Protein AF-A0A4T0VEN3-F1 (afdb_monomer_lite)

Secondary structure (DSSP, 8-state):
---------------------EEEEEEEEEEEEE-TTS-THHHHHHHHHHHHTTSPEEEEEEEE-SS--B-GGGPEEEEEEEEEEEEEGGG---EEEEEEE--TT-TT-EEEEEEEEEEEEEESS---EEETTTTEEEEPP-

Organism: NCBI:txid80884

Sequence (142 aa):
MRYSATAFLTALFVATPTLATSCVRVQCELEFCFNDHVDPWVLVDRALNKHYGVDCGQWDNWQRYEPAEYCNDGLRKGYGTFHINRMPESFRQYFKVSFENGDENDPSRGSVSGYCRPVQKVKCVCHSKYNPEKKDCSAACD

Foldseek 3Di:
DDDDDDDDDDDPPPPDPPPQQKWFKKKKKKKKFAAPVDDLVVLVCVQCCVQQPFAAKDWDDKDFDPPWDHDPPGTTIIITMMISGTDGCVVQDWDWGWDADCPPPDNGGIIMITIMHGDGIDRNPDFATQDPVVRGRPHGDD

Radius of gyration: 23.62 Å; chains: 1; bounding box: 43×33×94 Å

pLDDT: mean 78.99, std 17.14, range [36.12, 97.44]

Structure (mmCIF, N/CA/C/O backbone):
data_AF-A0A4T0VEN3-F1
#
_entry.id   AF-A0A4T0VEN3-F1
#
loop_
_atom_site.group_PDB
_atom_site.id
_atom_site.type_symbol
_atom_site.label_atom_id
_atom_site.label_alt_id
_atom_site.label_comp_id
_atom_site.label_asym_id
_atom_site.label_entity_id
_atom_site.label_seq_id
_atom_site.pdbx_PDB_ins_code
_atom_site.Cartn_x
_atom_site.Cartn_y
_atom_site.Cartn_z
_atom_site.occupancy
_atom_site.B_iso_or_equiv
_atom_site.auth_seq_id
_atom_site.auth_comp_id
_atom_site.auth_asym_id
_atom_site.auth_atom_id
_atom_site.pdbx_PDB_model_num
ATOM 1 N N . MET A 1 1 ? -26.034 20.297 76.067 1.00 41.56 1 MET A N 1
ATOM 2 C CA . MET A 1 1 ? -25.964 19.176 75.104 1.00 41.56 1 MET A CA 1
ATOM 3 C C . MET A 1 1 ? -25.883 19.786 73.712 1.00 41.56 1 MET A C 1
ATOM 5 O O . MET A 1 1 ? -26.806 20.489 73.330 1.00 41.56 1 MET A O 1
ATOM 9 N N . ARG A 1 2 ? -24.736 19.670 73.030 1.00 37.47 2 ARG A N 1
ATOM 10 C CA . ARG A 1 2 ? -24.502 20.249 71.695 1.00 37.47 2 ARG A CA 1
ATOM 11 C C . ARG A 1 2 ? -24.546 19.112 70.675 1.00 37.47 2 ARG A C 1
ATOM 13 O O . ARG A 1 2 ? -23.725 18.208 70.768 1.00 37.47 2 ARG A O 1
ATOM 20 N N . TYR A 1 3 ? -25.494 19.154 69.744 1.00 36.12 3 TYR A N 1
ATOM 21 C CA . TYR A 1 3 ? -25.529 18.247 68.598 1.00 36.12 3 TYR A CA 1
ATOM 22 C C . TYR A 1 3 ? -24.727 18.880 67.459 1.00 36.12 3 TYR A C 1
ATOM 24 O O . TYR A 1 3 ? -25.059 19.967 66.996 1.00 36.12 3 TYR A O 1
ATOM 32 N N . SER A 1 4 ? -23.642 18.218 67.058 1.00 41.00 4 SER A N 1
ATOM 33 C CA . SER A 1 4 ? -22.846 18.577 65.885 1.00 41.00 4 SER A CA 1
ATOM 34 C C . SER A 1 4 ? -23.340 17.726 64.718 1.00 41.00 4 SER A C 1
ATOM 36 O O . SER A 1 4 ? -23.214 16.504 64.754 1.00 41.00 4 SER A O 1
ATOM 38 N N . ALA A 1 5 ? -23.965 18.355 63.724 1.00 47.16 5 ALA A N 1
ATOM 39 C CA . ALA A 1 5 ? -24.398 17.697 62.498 1.00 47.16 5 ALA A CA 1
ATOM 40 C C . ALA A 1 5 ? -23.257 17.763 61.476 1.00 47.16 5 ALA A C 1
ATOM 42 O O . ALA A 1 5 ? -22.978 18.814 60.902 1.00 47.16 5 ALA A O 1
ATOM 43 N N . THR A 1 6 ? -22.566 16.643 61.274 1.00 50.81 6 THR A N 1
ATOM 44 C CA . THR A 1 6 ? -21.537 16.505 60.242 1.00 50.81 6 THR A CA 1
ATOM 45 C C . THR A 1 6 ? -22.218 16.159 58.919 1.00 50.81 6 THR A C 1
ATOM 47 O O . THR A 1 6 ? -22.677 15.037 58.720 1.00 50.81 6 THR A O 1
ATOM 50 N N . ALA A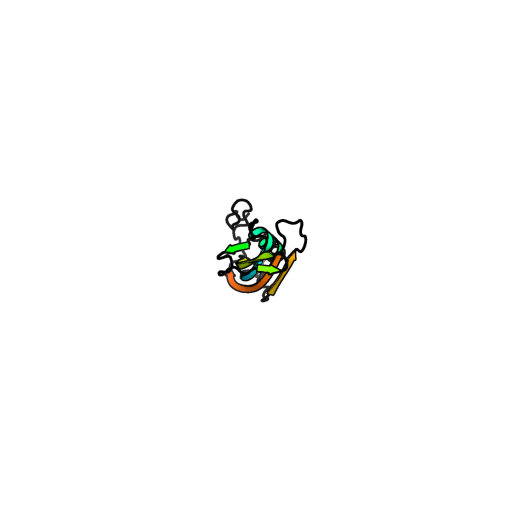 1 7 ? -22.322 17.139 58.023 1.00 48.53 7 ALA A N 1
ATOM 51 C CA . ALA A 1 7 ? -22.790 16.932 56.659 1.00 48.53 7 ALA A CA 1
ATOM 52 C C . ALA A 1 7 ? -21.684 16.256 55.832 1.00 48.53 7 ALA A C 1
ATOM 54 O O . ALA A 1 7 ? -20.648 16.860 55.558 1.00 48.53 7 ALA A O 1
ATOM 55 N N . PHE A 1 8 ? -21.896 15.002 55.434 1.00 45.88 8 PHE A N 1
ATOM 56 C CA . PHE A 1 8 ? -21.069 14.335 54.431 1.00 45.88 8 PHE A CA 1
ATOM 57 C C . PHE A 1 8 ? -21.549 14.756 53.036 1.00 45.88 8 PHE A C 1
ATOM 59 O O . PHE A 1 8 ? -22.588 14.295 52.568 1.00 45.88 8 PHE A O 1
ATOM 66 N N . LEU A 1 9 ? -20.792 15.631 52.365 1.00 45.31 9 LEU A N 1
ATOM 67 C CA . LEU A 1 9 ? -20.925 15.836 50.923 1.00 45.31 9 LEU A CA 1
ATOM 68 C C . LEU A 1 9 ? -20.448 14.566 50.208 1.00 45.31 9 LEU A C 1
ATOM 70 O O . LEU A 1 9 ? -19.251 14.299 50.121 1.00 45.31 9 LEU A O 1
ATOM 74 N N . THR A 1 10 ? -21.382 13.780 49.684 1.00 54.97 10 THR A N 1
ATOM 75 C CA . THR A 1 10 ? -21.071 12.718 48.726 1.00 54.97 10 THR A CA 1
ATOM 76 C C . THR A 1 10 ? -20.897 13.371 47.356 1.00 54.97 10 THR A C 1
ATOM 78 O O . THR A 1 10 ? -21.867 13.789 46.727 1.00 54.97 10 THR A O 1
ATOM 81 N N . ALA A 1 11 ? -19.651 13.516 46.908 1.00 52.34 11 ALA A N 1
ATOM 82 C CA . ALA A 1 11 ? -19.353 13.949 45.550 1.00 52.34 11 ALA A CA 1
ATOM 83 C C . ALA A 1 11 ? -19.814 12.860 44.567 1.00 52.34 11 ALA A C 1
ATOM 85 O O . ALA A 1 11 ? -19.189 11.805 44.457 1.00 52.34 11 ALA A O 1
ATOM 86 N N . LEU A 1 12 ? -20.918 13.105 43.857 1.00 47.34 12 LEU A N 1
ATOM 87 C CA . LEU A 1 12 ? -21.269 12.342 42.664 1.00 47.34 12 LEU A CA 1
ATOM 88 C C . LEU A 1 12 ? -20.260 12.693 41.565 1.00 47.34 12 LEU A C 1
ATOM 90 O O . LEU A 1 12 ? -20.392 13.706 40.881 1.00 47.34 12 LEU A O 1
ATOM 94 N N . PHE A 1 13 ? -19.251 11.842 41.390 1.00 48.31 13 PHE A N 1
ATOM 95 C CA . PHE A 1 13 ? -18.497 11.795 40.145 1.00 48.31 13 PHE A CA 1
ATOM 96 C C . PHE A 1 13 ? -19.446 11.314 39.046 1.00 48.31 13 PHE A C 1
ATOM 98 O O . PHE A 1 13 ? -19.705 10.121 38.896 1.00 48.31 13 PHE A O 1
ATOM 105 N N . VAL A 1 14 ? -19.993 12.259 38.285 1.00 46.22 14 VAL A N 1
ATOM 106 C CA . VAL A 1 14 ? -20.587 11.967 36.983 1.00 46.22 14 VAL A CA 1
ATOM 107 C C . VAL A 1 14 ? -19.431 11.530 36.094 1.00 46.22 14 VAL A C 1
ATOM 109 O O . VAL A 1 14 ? -18.647 12.357 35.633 1.00 46.22 14 VAL A O 1
ATOM 112 N N . ALA A 1 15 ? -19.285 10.219 35.904 1.00 44.41 15 ALA A N 1
ATOM 113 C CA . ALA A 1 15 ? -18.458 9.681 34.841 1.00 44.41 15 ALA A CA 1
ATOM 114 C C . ALA A 1 15 ? -19.042 10.206 33.526 1.00 44.41 15 ALA A C 1
ATOM 116 O O . ALA A 1 15 ? -20.073 9.728 33.052 1.00 44.41 15 ALA A O 1
ATOM 117 N N . THR A 1 16 ? -18.428 11.247 32.969 1.00 46.09 16 THR A N 1
ATOM 118 C CA . THR A 1 16 ? -18.660 11.616 31.580 1.00 46.09 16 THR A CA 1
ATOM 119 C C . THR A 1 16 ? -18.384 10.365 30.751 1.00 46.09 16 THR A C 1
ATOM 121 O O . THR A 1 16 ? -17.320 9.763 30.919 1.00 46.09 16 THR A O 1
ATOM 124 N N . PRO A 1 17 ? -19.314 9.916 29.890 1.00 41.53 17 PRO A N 1
ATOM 125 C CA . PRO A 1 17 ? -18.978 8.883 28.934 1.00 41.53 17 PRO A CA 1
ATOM 126 C C . PRO A 1 17 ? -17.864 9.473 28.075 1.00 41.53 17 PRO A C 1
ATOM 128 O O . PRO A 1 17 ? -18.096 10.381 27.275 1.00 41.53 17 PRO A O 1
ATOM 131 N N . THR A 1 18 ? -16.631 9.010 28.289 1.00 47.66 18 THR A N 1
ATOM 132 C CA . THR A 1 18 ? -15.575 9.151 27.299 1.00 47.66 18 THR A CA 1
ATOM 133 C C . THR A 1 18 ? -16.193 8.635 26.018 1.00 47.66 18 THR A C 1
ATOM 135 O O . THR A 1 18 ? -16.647 7.492 25.968 1.00 47.66 18 THR A O 1
ATOM 138 N N . LEU A 1 19 ? -16.341 9.525 25.035 1.00 46.72 19 LEU A N 1
ATOM 139 C CA . LEU A 1 19 ? -16.830 9.183 23.713 1.00 46.72 19 LEU A CA 1
ATOM 140 C C . LEU A 1 19 ? -16.002 7.970 23.292 1.00 46.72 19 LEU A C 1
ATOM 142 O O . LEU A 1 19 ? -14.799 8.104 23.077 1.00 46.72 19 LEU A O 1
ATOM 146 N N . ALA A 1 20 ? -16.589 6.774 23.336 1.00 49.81 20 ALA A N 1
ATOM 147 C CA . ALA A 1 20 ? -15.860 5.565 23.024 1.00 49.81 20 ALA A CA 1
ATOM 148 C C . ALA A 1 20 ? -15.540 5.688 21.542 1.00 49.81 20 ALA A C 1
ATOM 150 O O . ALA A 1 20 ? -16.415 5.475 20.704 1.00 49.81 20 ALA A O 1
ATOM 151 N N . THR A 1 21 ? -14.326 6.138 21.225 1.00 63.12 21 THR A N 1
ATOM 152 C CA . THR A 1 21 ? -13.869 6.227 19.851 1.00 63.12 21 THR A CA 1
ATOM 153 C C . THR A 1 21 ? -14.015 4.814 19.314 1.00 63.12 21 THR A C 1
ATOM 155 O O . THR A 1 21 ? -13.431 3.870 19.852 1.00 63.12 21 THR A O 1
ATOM 158 N N . SER A 1 22 ? -14.897 4.628 18.342 1.00 77.38 22 SER A N 1
ATOM 159 C CA . SER A 1 22 ? -14.965 3.387 17.597 1.00 77.38 22 SER A CA 1
ATOM 160 C C . SER A 1 22 ? -13.926 3.462 16.489 1.00 77.38 22 SER A C 1
ATOM 162 O O . SER A 1 22 ? -13.675 4.524 15.913 1.00 77.38 22 SER A O 1
ATOM 164 N N . CYS A 1 23 ? -13.264 2.341 16.232 1.00 83.25 23 CYS A N 1
ATOM 165 C CA . CYS A 1 23 ? -12.264 2.232 15.185 1.00 83.25 23 CYS A CA 1
ATOM 166 C C . CYS A 1 23 ? -12.750 1.229 14.156 1.00 83.25 23 CYS A C 1
ATOM 168 O O . CYS A 1 23 ? -13.582 0.357 14.430 1.00 83.25 23 CYS A O 1
ATOM 170 N N . VAL A 1 24 ? -12.207 1.346 12.957 1.00 87.06 24 VAL A N 1
ATOM 171 C CA . VAL A 1 24 ? -12.444 0.395 11.883 1.00 87.06 24 VAL A CA 1
ATOM 172 C C . VAL A 1 24 ? -11.119 -0.090 11.319 1.00 87.06 24 VAL A C 1
ATOM 174 O O . VAL A 1 24 ? -10.148 0.663 11.259 1.00 87.06 24 VAL A O 1
ATOM 177 N N . ARG A 1 25 ? -11.102 -1.350 10.887 1.00 88.62 25 ARG A N 1
ATOM 178 C CA . ARG A 1 25 ? -10.116 -1.841 9.931 1.00 88.62 25 ARG A CA 1
ATOM 179 C C . ARG A 1 25 ? -10.553 -1.381 8.549 1.00 88.62 25 ARG A C 1
ATOM 181 O O . ARG A 1 25 ? -11.710 -1.582 8.164 1.00 88.62 25 ARG A O 1
ATOM 188 N N . VAL A 1 26 ? -9.635 -0.771 7.817 1.00 91.31 26 VAL A N 1
ATOM 189 C CA . VAL A 1 26 ? -9.821 -0.347 6.429 1.00 91.31 26 VAL A CA 1
ATOM 190 C C . VAL A 1 26 ? -9.028 -1.286 5.536 1.00 91.31 26 VAL A C 1
ATOM 192 O O . VAL A 1 26 ? -7.896 -1.635 5.850 1.00 91.31 26 VAL A O 1
ATOM 195 N N . GLN A 1 27 ? -9.635 -1.708 4.436 1.00 94.00 27 GLN A N 1
ATOM 196 C CA . GLN A 1 27 ? -8.993 -2.468 3.375 1.00 94.00 27 GLN A CA 1
ATOM 197 C C . GLN A 1 27 ? -8.857 -1.580 2.146 1.00 94.00 27 GLN A C 1
ATOM 199 O O . GLN A 1 27 ? -9.839 -0.975 1.718 1.00 94.00 27 GLN A O 1
ATOM 204 N N . CYS A 1 28 ? -7.662 -1.547 1.581 1.00 94.56 28 CYS A N 1
ATOM 205 C CA . CYS A 1 28 ? -7.315 -0.871 0.351 1.00 94.56 28 CYS A CA 1
ATOM 206 C C . CYS A 1 28 ? -6.993 -1.908 -0.718 1.00 94.56 28 CYS A C 1
ATOM 208 O O . CYS A 1 28 ? -6.098 -2.729 -0.538 1.00 94.56 28 CYS A O 1
ATOM 210 N N . GLU A 1 29 ? -7.721 -1.862 -1.823 1.00 96.88 29 GLU A N 1
ATOM 211 C CA . GLU A 1 29 ? -7.416 -2.629 -3.027 1.00 96.88 29 GLU A CA 1
ATOM 212 C C . GLU A 1 29 ? -6.576 -1.719 -3.924 1.00 96.88 29 GLU A C 1
ATOM 214 O O . GLU A 1 29 ? -7.026 -0.631 -4.303 1.00 96.88 29 GLU A O 1
ATOM 219 N N . LEU A 1 30 ? -5.327 -2.120 -4.163 1.00 97.44 30 LEU A N 1
ATOM 220 C CA . LEU A 1 30 ? -4.315 -1.292 -4.806 1.00 97.44 30 LEU A CA 1
ATOM 221 C C . LEU A 1 30 ? -3.850 -1.911 -6.117 1.00 97.44 30 LEU A C 1
ATOM 223 O O . LEU A 1 30 ? -3.609 -3.114 -6.202 1.00 97.44 30 LEU A O 1
ATOM 227 N N . GLU A 1 31 ? -3.626 -1.043 -7.089 1.00 96.94 31 GLU A N 1
ATOM 228 C CA . GLU A 1 31 ? -2.873 -1.295 -8.305 1.00 96.94 31 GLU A CA 1
ATOM 229 C C . GLU A 1 31 ? -1.647 -0.383 -8.305 1.00 96.94 31 GLU A C 1
ATOM 231 O O . GLU A 1 31 ? -1.731 0.795 -7.944 1.00 96.94 31 GLU A O 1
ATOM 236 N N . PHE A 1 32 ? -0.497 -0.919 -8.691 1.00 96.00 32 PHE A N 1
ATOM 237 C CA . PHE A 1 32 ? 0.753 -0.177 -8.631 1.00 96.00 32 PHE A CA 1
ATOM 238 C C . PHE A 1 32 ? 1.691 -0.517 -9.785 1.00 96.00 32 PHE A C 1
ATOM 240 O O . PHE A 1 32 ? 1.755 -1.650 -10.267 1.00 96.00 32 PHE A O 1
ATOM 247 N N . CYS A 1 33 ? 2.439 0.500 -10.197 1.00 95.81 33 CYS A N 1
ATOM 248 C CA . CYS A 1 33 ? 3.571 0.409 -11.105 1.00 95.81 33 CYS A CA 1
ATOM 249 C C . CYS A 1 33 ? 4.838 0.518 -10.266 1.00 95.81 33 CYS A C 1
ATOM 251 O O . CYS A 1 33 ? 4.994 1.499 -9.545 1.00 95.81 33 CYS A O 1
ATOM 253 N N . PHE A 1 34 ? 5.733 -0.461 -10.334 1.00 94.81 34 PHE A N 1
ATOM 254 C CA . PHE A 1 34 ? 6.903 -0.523 -9.461 1.00 94.81 34 PHE A CA 1
ATOM 255 C C . PHE A 1 34 ? 8.149 -1.004 -10.204 1.00 94.81 34 PHE A C 1
ATOM 257 O O . PHE A 1 34 ? 8.067 -1.659 -11.244 1.00 94.81 34 PHE A O 1
ATOM 264 N N . ASN A 1 35 ? 9.317 -0.674 -9.660 1.00 92.62 35 ASN A N 1
ATOM 265 C CA . ASN A 1 35 ? 10.582 -1.225 -10.126 1.00 92.62 35 ASN A CA 1
ATOM 266 C C . ASN A 1 35 ? 10.690 -2.693 -9.680 1.00 92.62 35 ASN A C 1
ATOM 268 O O . ASN A 1 35 ? 10.687 -2.973 -8.483 1.00 92.62 35 ASN A O 1
ATOM 272 N N . ASP A 1 36 ? 10.776 -3.636 -10.620 1.00 89.31 36 ASP A N 1
ATOM 273 C CA . ASP A 1 36 ? 10.680 -5.071 -10.317 1.00 89.31 36 ASP A CA 1
ATOM 274 C C . ASP A 1 36 ? 11.900 -5.648 -9.577 1.00 89.31 36 ASP A C 1
ATOM 276 O O . ASP A 1 36 ? 11.841 -6.780 -9.081 1.00 89.31 36 ASP A O 1
ATOM 280 N N . HIS A 1 37 ? 12.966 -4.851 -9.471 1.00 87.62 37 HIS A N 1
ATOM 281 C CA . HIS A 1 37 ? 14.179 -5.127 -8.707 1.00 87.62 37 HIS A CA 1
ATOM 282 C C . HIS A 1 37 ? 14.058 -4.769 -7.217 1.00 87.62 37 HIS A C 1
ATOM 284 O O . HIS A 1 37 ? 14.976 -5.057 -6.447 1.00 87.62 37 HIS A O 1
ATOM 290 N N . VAL A 1 38 ? 12.956 -4.136 -6.798 1.00 87.69 38 VAL A N 1
ATOM 291 C CA . VAL A 1 38 ? 12.753 -3.624 -5.435 1.00 87.69 38 VAL A CA 1
ATOM 292 C C . VAL A 1 38 ? 11.440 -4.152 -4.862 1.00 87.69 38 VAL A C 1
ATOM 294 O O . VAL A 1 38 ? 10.471 -4.384 -5.582 1.00 87.69 38 VAL A O 1
ATOM 297 N N . ASP A 1 39 ? 11.409 -4.359 -3.545 1.00 89.19 39 ASP A N 1
ATOM 298 C CA . ASP A 1 39 ? 10.199 -4.750 -2.819 1.00 89.19 39 ASP A CA 1
ATOM 299 C C . ASP A 1 39 ? 9.126 -3.642 -2.948 1.00 89.19 39 ASP A C 1
ATOM 301 O O . ASP A 1 39 ? 9.338 -2.532 -2.437 1.00 89.19 39 ASP A O 1
ATOM 305 N N . PRO A 1 40 ? 7.972 -3.908 -3.599 1.00 90.81 40 PRO A N 1
ATOM 306 C CA . PRO A 1 40 ? 6.926 -2.906 -3.807 1.00 90.81 40 PRO A CA 1
ATOM 307 C C . PRO A 1 40 ? 6.320 -2.396 -2.495 1.00 90.81 40 PRO A C 1
ATOM 309 O O . PRO A 1 40 ? 5.702 -1.330 -2.494 1.00 90.81 40 PRO A O 1
ATOM 312 N N . TRP A 1 41 ? 6.534 -3.099 -1.373 1.00 88.69 41 TRP A N 1
ATOM 313 C CA . TRP A 1 41 ? 6.161 -2.621 -0.043 1.00 88.69 41 TRP A CA 1
ATOM 314 C C . TRP A 1 41 ? 6.646 -1.192 0.221 1.00 88.69 41 TRP A C 1
ATOM 316 O O . TRP A 1 41 ? 5.880 -0.392 0.741 1.00 88.69 41 TRP A O 1
ATOM 326 N N . VAL A 1 42 ? 7.879 -0.835 -0.162 1.00 89.31 42 VAL A N 1
ATOM 327 C CA . VAL A 1 42 ? 8.435 0.501 0.132 1.00 89.31 42 VAL A CA 1
ATOM 328 C C . VAL A 1 42 ? 7.629 1.604 -0.559 1.00 89.31 42 VAL A C 1
ATOM 330 O O . VAL A 1 42 ? 7.364 2.651 0.032 1.00 89.31 42 VAL A O 1
ATOM 333 N N . LEU A 1 43 ? 7.208 1.360 -1.800 1.00 92.88 43 LEU A N 1
ATOM 334 C CA . LEU A 1 43 ? 6.368 2.276 -2.566 1.00 92.88 43 LEU A CA 1
ATOM 335 C C . LEU A 1 43 ? 4.962 2.384 -1.945 1.00 92.88 43 LEU A C 1
ATOM 337 O O . LEU A 1 43 ? 4.431 3.485 -1.790 1.00 92.88 43 LEU A O 1
ATOM 341 N N . VAL A 1 44 ? 4.373 1.247 -1.560 1.00 92.44 44 VAL A N 1
ATOM 342 C CA . VAL A 1 44 ? 3.029 1.183 -0.963 1.00 92.44 44 VAL A CA 1
ATOM 343 C C . VAL A 1 44 ? 2.984 1.818 0.429 1.00 92.44 44 VAL A C 1
ATOM 345 O O . VAL A 1 44 ? 2.067 2.592 0.706 1.00 92.44 44 VAL A O 1
ATOM 348 N N . ASP A 1 45 ? 3.979 1.554 1.280 1.00 89.19 45 ASP A N 1
ATOM 349 C CA . ASP A 1 45 ? 4.127 2.174 2.601 1.00 89.19 45 ASP A CA 1
ATOM 350 C C . ASP A 1 45 ? 4.188 3.695 2.452 1.00 89.19 45 ASP A C 1
ATOM 352 O O . ASP A 1 45 ? 3.356 4.388 3.026 1.00 89.19 45 ASP A O 1
ATOM 356 N N . ARG A 1 46 ? 5.042 4.235 1.568 1.00 89.75 46 ARG A N 1
ATOM 357 C CA . ARG A 1 46 ? 5.088 5.688 1.306 1.00 89.75 46 ARG A CA 1
ATOM 358 C C . ARG A 1 46 ? 3.737 6.265 0.870 1.00 89.75 46 ARG A C 1
ATOM 360 O O . ARG A 1 46 ? 3.371 7.354 1.315 1.00 89.75 46 ARG A O 1
ATOM 367 N N . ALA A 1 47 ? 2.990 5.553 0.026 1.00 91.88 47 ALA A N 1
ATOM 368 C CA . ALA A 1 47 ? 1.683 6.005 -0.449 1.00 91.88 47 ALA A CA 1
ATOM 369 C C . ALA A 1 47 ? 0.625 6.053 0.671 1.00 91.88 47 ALA A C 1
ATOM 371 O O . ALA A 1 47 ? -0.236 6.942 0.676 1.00 91.88 47 ALA A O 1
ATOM 372 N N . LEU A 1 48 ? 0.681 5.110 1.618 1.00 89.62 48 LEU A N 1
ATOM 373 C CA . LEU A 1 48 ? -0.353 4.910 2.633 1.00 89.62 48 LEU A CA 1
ATOM 374 C C . LEU A 1 48 ? 0.018 5.386 4.039 1.00 89.62 48 LEU A C 1
ATOM 376 O O . LEU A 1 48 ? -0.893 5.578 4.843 1.00 89.62 48 LEU A O 1
ATOM 380 N N . ASN A 1 49 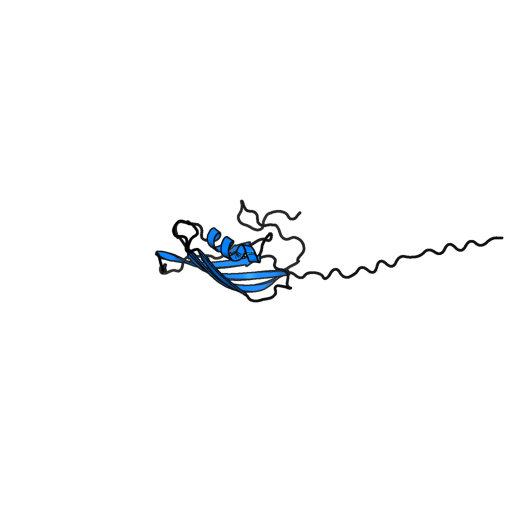? 1.293 5.645 4.330 1.00 85.44 49 ASN A N 1
ATOM 381 C CA . ASN A 1 49 ? 1.796 5.997 5.662 1.00 85.44 49 ASN A CA 1
ATOM 382 C C . ASN A 1 49 ? 1.008 7.150 6.293 1.00 85.44 49 ASN A C 1
ATOM 384 O O . ASN A 1 49 ? 0.564 7.055 7.434 1.00 85.44 49 ASN A O 1
ATOM 388 N N . LYS A 1 50 ? 0.685 8.188 5.512 1.00 82.94 50 LYS A N 1
ATOM 389 C CA . LYS A 1 50 ? -0.122 9.330 5.979 1.00 82.94 50 LYS A CA 1
ATOM 390 C C . LYS A 1 50 ? -1.521 8.958 6.502 1.00 82.94 50 LYS A C 1
ATOM 392 O O . LYS A 1 50 ? -2.140 9.766 7.187 1.00 82.94 50 LYS A O 1
ATOM 397 N N . HIS A 1 51 ? -2.044 7.784 6.143 1.00 79.81 51 HIS A N 1
ATOM 398 C CA . HIS A 1 51 ? -3.388 7.326 6.499 1.00 79.81 51 HIS A CA 1
ATOM 399 C C . HIS A 1 51 ? -3.432 6.453 7.758 1.00 79.81 51 HIS A C 1
ATOM 401 O O . HIS A 1 51 ? -4.487 6.390 8.386 1.00 79.81 51 HIS A O 1
ATOM 407 N N . TYR A 1 52 ? -2.328 5.801 8.134 1.00 75.94 52 TYR A N 1
ATOM 408 C CA . TYR A 1 52 ? -2.242 5.012 9.372 1.00 75.94 52 TYR A CA 1
ATOM 409 C C . TYR A 1 52 ? -1.261 5.591 10.398 1.00 75.94 52 TYR A C 1
ATOM 411 O O . TYR A 1 52 ? -1.386 5.302 11.582 1.00 75.94 52 TYR A O 1
ATOM 419 N N . GLY A 1 53 ? -0.344 6.475 10.002 1.00 71.62 53 GLY A N 1
ATOM 420 C CA . GLY A 1 53 ? 0.572 7.167 10.903 1.00 71.62 53 GLY A CA 1
ATOM 421 C C . GLY A 1 53 ? 1.372 6.197 11.774 1.00 71.62 53 GLY A C 1
ATOM 422 O O . GLY A 1 53 ? 2.157 5.403 11.273 1.00 71.62 53 GLY A O 1
ATOM 423 N N . VAL A 1 54 ? 1.163 6.273 13.091 1.00 62.84 54 VAL A N 1
ATOM 424 C CA . VAL A 1 54 ? 1.820 5.403 14.087 1.00 62.84 54 VAL A CA 1
ATOM 425 C C . VAL A 1 54 ? 1.167 4.022 14.233 1.00 62.84 54 VAL A C 1
ATOM 427 O O . VAL A 1 54 ? 1.692 3.174 14.956 1.00 62.84 54 VAL A O 1
ATOM 430 N N . ASP A 1 55 ? 0.007 3.808 13.609 1.00 66.50 55 ASP A N 1
ATOM 431 C CA . ASP A 1 55 ? -0.693 2.527 13.620 1.00 66.50 55 ASP A CA 1
ATOM 432 C C . ASP A 1 55 ? -0.116 1.538 12.613 1.00 66.50 55 ASP A C 1
ATOM 434 O O . ASP A 1 55 ? 0.781 1.842 11.836 1.00 66.50 55 ASP A O 1
ATOM 438 N N . CYS A 1 56 ? -0.614 0.305 12.654 1.00 73.75 56 CYS A N 1
ATOM 439 C CA . CYS A 1 56 ? -0.115 -0.740 11.784 1.00 73.75 56 CYS A CA 1
ATOM 440 C C . CYS A 1 56 ? -0.840 -0.797 10.433 1.00 73.75 56 CYS A C 1
ATOM 442 O O . CYS A 1 56 ? -2.065 -0.979 10.370 1.00 73.75 56 CYS A O 1
ATOM 444 N N . GLY A 1 57 ? -0.044 -0.717 9.368 1.00 79.62 57 GLY A N 1
ATOM 445 C CA . GLY A 1 57 ? -0.391 -1.155 8.026 1.00 79.62 57 GLY A CA 1
ATOM 446 C C . GLY A 1 57 ? 0.065 -2.595 7.770 1.00 79.62 57 GLY A C 1
ATOM 447 O O . GLY A 1 57 ? 1.140 -2.989 8.214 1.00 79.62 57 GLY A O 1
ATOM 448 N N . GLN A 1 58 ? -0.746 -3.385 7.072 1.00 85.94 58 GLN A N 1
ATOM 449 C CA . GLN A 1 58 ? -0.443 -4.773 6.716 1.00 85.94 58 GLN A CA 1
ATOM 450 C C . GLN A 1 58 ? -0.587 -4.962 5.205 1.00 85.94 58 GLN A C 1
ATOM 452 O O . GLN A 1 58 ? -1.618 -4.603 4.641 1.00 85.94 58 GLN A O 1
ATOM 457 N N . TRP A 1 59 ? 0.430 -5.534 4.560 1.00 88.00 59 TRP A N 1
ATOM 458 C CA . TRP A 1 59 ? 0.428 -5.817 3.126 1.00 88.00 59 TRP A CA 1
ATOM 459 C C . TRP A 1 59 ? 0.216 -7.297 2.852 1.00 88.00 59 TRP A C 1
ATOM 461 O O . TRP A 1 59 ? 1.062 -8.122 3.186 1.00 88.00 59 TRP A O 1
ATOM 471 N N . ASP A 1 60 ? -0.910 -7.611 2.221 1.00 87.88 60 ASP A N 1
ATOM 472 C CA . ASP A 1 60 ? -1.388 -8.968 1.991 1.00 87.88 60 ASP A CA 1
ATOM 473 C C . ASP A 1 60 ? -1.735 -9.188 0.511 1.00 87.88 60 ASP A C 1
ATOM 475 O O . ASP A 1 60 ? -2.128 -8.271 -0.215 1.00 87.88 60 ASP A O 1
ATOM 479 N N . ASN A 1 61 ? -1.678 -10.451 0.078 1.00 89.06 61 ASN A N 1
ATOM 480 C CA . ASN A 1 61 ? -2.207 -10.916 -1.212 1.00 89.06 61 ASN A CA 1
ATOM 481 C C . ASN A 1 61 ? -1.727 -10.107 -2.428 1.00 89.06 61 ASN A C 1
ATOM 483 O O . ASN A 1 61 ? -2.487 -9.910 -3.379 1.00 89.06 61 ASN A O 1
ATOM 487 N N . TRP A 1 62 ? -0.495 -9.598 -2.392 1.00 92.94 62 TRP A N 1
ATOM 488 C CA . TRP A 1 62 ? 0.063 -8.884 -3.530 1.00 92.94 62 TRP A CA 1
ATOM 489 C C . TRP A 1 62 ? 0.681 -9.851 -4.533 1.00 92.94 62 TRP A C 1
ATOM 491 O O . TRP A 1 62 ? 1.291 -10.852 -4.156 1.00 92.94 62 TRP A O 1
ATOM 501 N N . GLN A 1 63 ? 0.547 -9.529 -5.815 1.00 94.25 63 GLN A N 1
ATOM 502 C CA . GLN A 1 63 ? 1.226 -10.241 -6.887 1.00 94.25 63 GLN A CA 1
ATOM 503 C C . GLN A 1 63 ? 1.430 -9.363 -8.121 1.00 94.25 63 GLN A C 1
ATOM 505 O O . GLN A 1 63 ? 0.862 -8.277 -8.262 1.00 94.25 63 GLN A O 1
ATOM 510 N N . ARG A 1 64 ? 2.278 -9.848 -9.029 1.00 94.69 64 ARG A N 1
ATOM 511 C CA . ARG A 1 64 ? 2.441 -9.278 -10.369 1.00 94.69 64 ARG A CA 1
ATOM 512 C C . ARG A 1 64 ? 1.227 -9.656 -11.219 1.00 94.69 64 ARG A C 1
ATOM 514 O O . ARG A 1 64 ? 0.662 -10.732 -11.031 1.00 94.69 64 ARG A O 1
ATOM 521 N N . TYR A 1 65 ? 0.851 -8.793 -12.158 1.00 93.69 65 TYR A N 1
ATOM 522 C CA . TYR A 1 65 ? -0.102 -9.192 -13.193 1.00 93.69 65 TYR A CA 1
ATOM 523 C C . TYR A 1 65 ? 0.506 -10.291 -14.071 1.00 93.69 65 TYR A C 1
ATOM 525 O O . TYR A 1 65 ? 1.683 -10.209 -14.436 1.00 93.69 65 TYR A O 1
ATOM 533 N N . GLU A 1 66 ? -0.306 -11.298 -14.391 1.00 88.50 66 GLU A N 1
ATOM 534 C CA . GLU A 1 66 ? 0.021 -12.370 -15.328 1.00 88.50 66 GLU A CA 1
ATOM 535 C C . GLU A 1 66 ? -1.108 -12.499 -16.372 1.00 88.50 66 GLU A C 1
ATOM 537 O O . GLU A 1 66 ? -2.263 -12.692 -15.980 1.00 88.50 66 GLU A O 1
ATOM 542 N N . PRO A 1 67 ? -0.817 -12.390 -17.687 1.00 91.00 67 PRO A N 1
ATOM 543 C CA . PRO A 1 67 ? 0.509 -12.259 -18.293 1.00 91.00 67 PRO A CA 1
ATOM 544 C C . PRO A 1 67 ? 1.176 -10.916 -17.990 1.00 91.00 67 PRO A C 1
ATOM 546 O O . PRO A 1 67 ? 0.595 -10.000 -17.416 1.00 91.00 67 PRO A O 1
ATOM 549 N N . ALA A 1 68 ? 2.440 -10.822 -18.381 1.00 90.88 68 ALA A N 1
ATOM 550 C CA . ALA A 1 68 ? 3.290 -9.723 -18.011 1.00 90.88 68 ALA A CA 1
ATOM 551 C C . ALA A 1 68 ? 2.841 -8.337 -18.515 1.00 90.88 68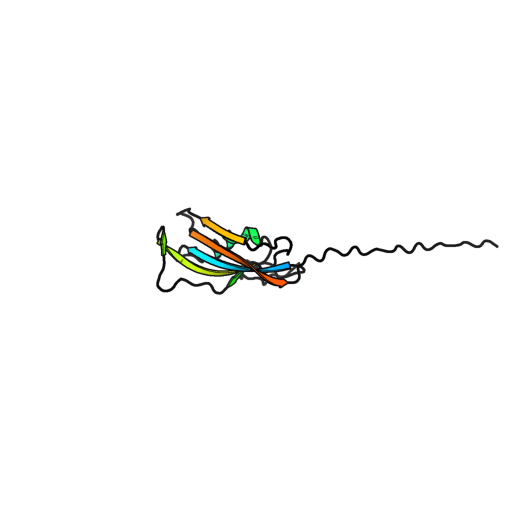 ALA A C 1
ATOM 553 O O . ALA A 1 68 ? 3.093 -7.986 -19.661 1.00 90.88 68 ALA A O 1
ATOM 554 N N . GLU A 1 69 ? 2.301 -7.513 -17.611 1.00 94.88 69 GLU A N 1
ATOM 555 C CA . GLU A 1 69 ? 1.968 -6.105 -17.859 1.00 94.88 69 GLU A CA 1
ATOM 556 C C . GLU A 1 69 ? 3.043 -5.129 -17.356 1.00 94.88 69 GLU A C 1
ATOM 558 O O . GLU A 1 69 ? 3.692 -5.346 -16.326 1.00 94.88 69 GLU A O 1
ATOM 563 N N . TYR A 1 70 ? 3.203 -4.026 -18.085 1.00 91.75 70 TYR A N 1
ATOM 564 C CA . TYR A 1 70 ? 4.147 -2.954 -17.785 1.00 91.75 70 TYR A CA 1
ATOM 565 C C . TYR A 1 70 ? 3.448 -1.601 -17.877 1.00 91.75 70 TYR A C 1
ATOM 567 O O . TYR A 1 70 ? 2.508 -1.420 -18.651 1.00 91.75 70 TYR A O 1
ATOM 575 N N . CYS A 1 71 ? 3.923 -0.656 -17.081 1.00 91.12 71 CYS A N 1
ATOM 576 C CA . CYS A 1 71 ? 3.529 0.738 -17.151 1.00 91.12 71 CYS A CA 1
ATOM 577 C C . CYS A 1 71 ? 4.484 1.509 -18.069 1.00 91.12 71 CYS A C 1
ATOM 579 O O . CYS A 1 71 ? 5.496 0.972 -18.536 1.00 91.12 71 CYS A O 1
ATOM 581 N N . ASN A 1 72 ? 4.177 2.786 -18.303 1.00 77.94 72 ASN A N 1
ATOM 582 C CA . ASN A 1 72 ? 5.120 3.691 -18.953 1.00 77.94 72 ASN A CA 1
ATOM 583 C C . ASN A 1 72 ? 6.461 3.666 -18.187 1.00 77.94 72 ASN A C 1
ATOM 585 O O . ASN A 1 72 ? 6.497 3.405 -16.982 1.00 77.94 72 ASN A O 1
ATOM 589 N N . ASP A 1 73 ? 7.566 3.841 -18.910 1.00 81.38 73 ASP A N 1
ATOM 590 C CA . ASP A 1 73 ? 8.934 3.857 -18.363 1.00 81.38 73 ASP A CA 1
ATOM 591 C C . ASP A 1 73 ? 9.474 2.500 -17.875 1.00 81.38 73 ASP A C 1
ATOM 593 O O . ASP A 1 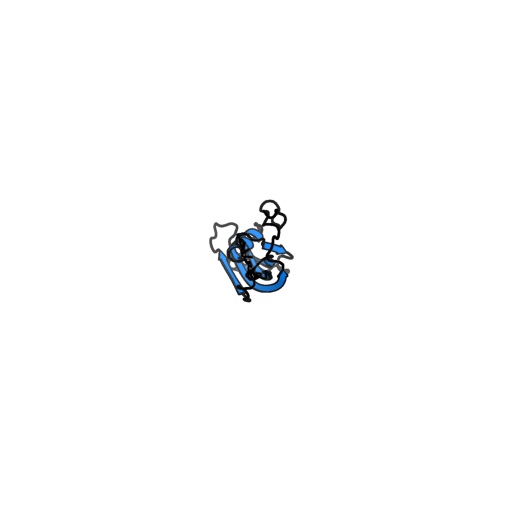73 ? 10.440 2.441 -17.109 1.00 81.38 73 ASP A O 1
ATOM 597 N N . GLY A 1 74 ? 8.874 1.398 -18.344 1.00 87.81 74 GLY A N 1
ATOM 598 C CA . GLY A 1 74 ? 9.374 0.033 -18.139 1.00 87.81 74 GLY A CA 1
ATOM 599 C C . GLY A 1 74 ? 9.097 -0.547 -16.751 1.00 87.81 74 GLY A C 1
ATOM 600 O O . GLY A 1 74 ? 9.609 -1.614 -16.417 1.00 87.81 74 GLY A O 1
ATOM 601 N N . LEU A 1 75 ? 8.287 0.133 -15.937 1.00 93.75 75 LEU A N 1
ATOM 602 C CA . LEU A 1 75 ? 7.905 -0.341 -14.610 1.00 93.75 75 LEU A CA 1
ATOM 603 C C . LEU A 1 75 ? 6.947 -1.526 -14.698 1.00 93.75 75 LEU A C 1
ATOM 605 O O . LEU A 1 75 ? 6.091 -1.597 -15.580 1.00 93.75 75 LEU A O 1
ATOM 609 N N . ARG A 1 76 ? 7.064 -2.457 -13.755 1.00 95.12 76 ARG A N 1
ATOM 610 C CA . ARG A 1 76 ? 6.207 -3.635 -13.682 1.00 95.12 76 ARG A CA 1
ATOM 611 C C . ARG A 1 76 ? 4.867 -3.281 -13.059 1.00 95.12 76 ARG A C 1
ATOM 613 O O . ARG A 1 76 ? 4.817 -2.532 -12.087 1.00 95.12 76 ARG A O 1
ATOM 620 N N . LYS A 1 77 ? 3.790 -3.874 -13.571 1.00 96.44 77 LYS A N 1
ATOM 621 C CA . LYS A 1 77 ? 2.460 -3.732 -12.984 1.00 96.44 77 LYS A CA 1
ATOM 622 C C . LYS A 1 77 ? 2.167 -4.842 -11.972 1.00 96.44 77 LYS A C 1
ATOM 624 O O . LYS A 1 77 ? 2.454 -6.021 -12.210 1.00 96.44 77 LYS A O 1
ATOM 629 N N . GLY A 1 78 ? 1.570 -4.470 -10.849 1.00 95.69 78 GLY A N 1
ATOM 630 C CA . GLY A 1 78 ? 1.113 -5.391 -9.817 1.00 95.69 78 GLY A CA 1
ATOM 631 C C . GLY A 1 78 ? -0.148 -4.892 -9.131 1.00 95.69 78 GLY A C 1
ATOM 632 O O . GLY A 1 78 ? -0.589 -3.759 -9.333 1.00 95.69 78 GLY A O 1
ATOM 633 N N . TYR A 1 79 ? -0.725 -5.763 -8.319 1.00 96.69 79 TYR A N 1
ATOM 634 C CA . TYR A 1 79 ? -1.863 -5.438 -7.478 1.00 96.69 79 TYR A CA 1
ATOM 635 C C . TYR A 1 79 ? -1.725 -6.117 -6.121 1.00 96.69 79 TYR A C 1
ATOM 637 O O . TYR A 1 79 ? -0.941 -7.052 -5.954 1.00 96.69 79 TYR A O 1
ATOM 645 N N . GLY A 1 80 ? -2.458 -5.625 -5.130 1.00 95.62 80 GLY A N 1
ATOM 646 C CA . GLY A 1 80 ? -2.392 -6.158 -3.777 1.00 95.62 80 GLY A CA 1
ATOM 647 C C . GLY A 1 80 ? -3.416 -5.541 -2.848 1.00 95.62 80 GLY A C 1
ATOM 648 O O . GLY A 1 80 ? -4.122 -4.592 -3.196 1.00 95.62 80 GLY A O 1
ATOM 649 N N . THR A 1 81 ? -3.510 -6.116 -1.654 1.00 95.19 81 THR A N 1
ATOM 650 C CA . THR A 1 81 ? -4.410 -5.642 -0.608 1.00 95.19 81 THR A CA 1
ATOM 651 C C . THR A 1 81 ? -3.597 -5.068 0.538 1.00 95.19 81 THR A C 1
ATOM 653 O O . THR A 1 81 ? -2.716 -5.724 1.080 1.00 95.19 81 THR A O 1
ATOM 656 N N . PHE A 1 82 ? -3.922 -3.849 0.949 1.00 92.88 82 PHE A N 1
ATOM 657 C CA . PHE A 1 82 ? -3.352 -3.253 2.149 1.00 92.88 82 PHE A CA 1
ATOM 658 C C . PHE A 1 82 ? -4.430 -3.074 3.204 1.00 92.88 82 PHE A C 1
ATOM 660 O O . PHE A 1 82 ? -5.507 -2.557 2.911 1.00 92.88 82 PHE A O 1
ATOM 667 N N . HIS A 1 83 ? -4.150 -3.436 4.449 1.00 90.69 83 HIS A N 1
ATOM 668 C CA . HIS A 1 83 ? -5.040 -3.151 5.565 1.00 90.69 83 HIS A CA 1
ATOM 669 C C . HIS A 1 83 ? -4.453 -2.096 6.479 1.00 90.69 83 HIS A C 1
ATOM 671 O O . HIS A 1 83 ? -3.354 -2.245 6.998 1.00 90.69 83 HIS A O 1
ATOM 677 N N . ILE A 1 84 ? -5.243 -1.063 6.744 1.00 88.88 84 ILE A N 1
ATOM 678 C CA . ILE A 1 84 ? -5.023 -0.169 7.875 1.00 88.88 84 ILE A CA 1
ATOM 679 C C . ILE A 1 84 ? -5.812 -0.764 9.031 1.00 88.88 84 ILE A C 1
ATOM 681 O O . ILE A 1 84 ? -7.046 -0.750 9.033 1.00 88.88 84 ILE A O 1
ATOM 685 N N . ASN A 1 85 ? -5.107 -1.337 10.001 1.00 83.50 85 ASN A N 1
ATOM 686 C CA . ASN A 1 85 ? -5.753 -2.129 11.045 1.00 83.50 85 ASN A CA 1
ATOM 687 C C . ASN A 1 85 ? -6.510 -1.284 12.068 1.00 83.50 85 ASN A C 1
ATOM 689 O O . ASN A 1 85 ? -7.427 -1.789 12.717 1.00 83.50 85 ASN A O 1
ATOM 693 N N . ARG A 1 86 ? -6.177 0.005 12.169 1.00 80.38 86 ARG A N 1
ATOM 694 C CA . ARG A 1 86 ? -6.879 0.950 13.027 1.00 80.38 86 ARG A CA 1
ATOM 695 C C . ARG A 1 86 ? -6.996 2.303 12.344 1.00 80.38 86 ARG A C 1
ATOM 697 O O . ARG A 1 86 ? -6.003 2.956 12.062 1.00 80.38 86 ARG A O 1
ATOM 704 N N . MET A 1 87 ? -8.231 2.731 12.125 1.00 80.94 87 MET A N 1
ATOM 705 C CA . MET A 1 87 ? -8.553 4.096 11.732 1.00 80.94 87 MET A CA 1
ATOM 706 C C . MET A 1 87 ? -9.737 4.575 12.578 1.00 80.94 87 MET A C 1
ATOM 708 O O . MET A 1 87 ? -10.720 3.830 12.693 1.00 80.94 87 MET A O 1
ATOM 712 N N . PRO A 1 88 ? -9.685 5.774 13.193 1.00 78.06 88 PRO A N 1
ATOM 713 C CA . PRO A 1 88 ? -10.825 6.287 13.936 1.00 78.06 88 PRO A CA 1
ATOM 714 C C . PRO A 1 88 ? -12.028 6.433 13.010 1.00 78.06 88 PRO A C 1
ATOM 716 O O . PRO A 1 88 ? -11.918 6.937 11.892 1.00 78.06 88 PRO A O 1
ATOM 719 N N . GLU A 1 89 ? -13.195 6.009 13.485 1.00 75.56 89 GLU A N 1
ATOM 720 C CA . GLU A 1 89 ? -14.415 5.996 12.685 1.00 75.56 89 GLU A CA 1
ATOM 721 C C . GLU A 1 89 ? -14.826 7.398 12.217 1.00 75.56 89 GLU A C 1
ATOM 723 O O . GLU A 1 89 ? -15.524 7.516 11.225 1.00 75.56 89 GLU A O 1
ATOM 728 N N . SER A 1 90 ? -14.360 8.475 12.849 1.00 70.06 90 SER A N 1
ATOM 729 C CA . SER A 1 90 ? -14.584 9.848 12.376 1.00 70.06 90 SER A CA 1
ATOM 730 C C . SER A 1 90 ? -13.971 10.133 10.999 1.00 70.06 90 SER A C 1
ATOM 732 O O . SER A 1 90 ? -14.458 11.005 10.285 1.00 70.06 90 SER A O 1
ATOM 734 N N . PHE A 1 91 ? -12.954 9.374 10.583 1.00 67.94 91 PHE A N 1
ATOM 735 C CA . PHE A 1 91 ? -12.334 9.474 9.258 1.00 67.94 91 PHE A CA 1
ATOM 736 C C . PHE A 1 91 ? -13.068 8.642 8.189 1.00 67.94 91 PHE A C 1
ATOM 738 O O . PHE A 1 91 ? -12.474 8.327 7.165 1.00 67.94 91 PHE A O 1
ATOM 745 N N . ARG A 1 92 ? -14.343 8.283 8.438 1.00 60.94 92 ARG A N 1
ATOM 746 C CA . ARG A 1 92 ? -15.231 7.290 7.782 1.00 60.94 92 ARG A CA 1
ATOM 747 C C . ARG A 1 92 ? -15.466 7.359 6.273 1.00 60.94 92 ARG A C 1
ATOM 749 O O . ARG A 1 92 ? -16.540 6.999 5.792 1.00 60.94 92 ARG A O 1
ATOM 756 N N . GLN A 1 93 ? -14.508 7.807 5.499 1.00 67.69 93 GLN A N 1
ATOM 757 C CA . GLN A 1 93 ? -14.700 7.999 4.085 1.00 67.69 93 GLN A CA 1
ATOM 758 C C . GLN A 1 93 ? -14.029 6.858 3.357 1.00 67.69 93 GLN A C 1
ATOM 760 O O . GLN A 1 93 ? -12.871 6.525 3.587 1.00 67.69 93 GLN A O 1
ATOM 765 N N . TYR A 1 94 ? -14.797 6.252 2.467 1.00 86.69 94 TYR A N 1
ATOM 766 C CA . TYR A 1 94 ? -14.214 5.656 1.291 1.00 86.69 94 TYR A CA 1
ATOM 767 C C . TYR A 1 94 ? -13.266 6.677 0.668 1.00 86.69 94 TYR A C 1
AT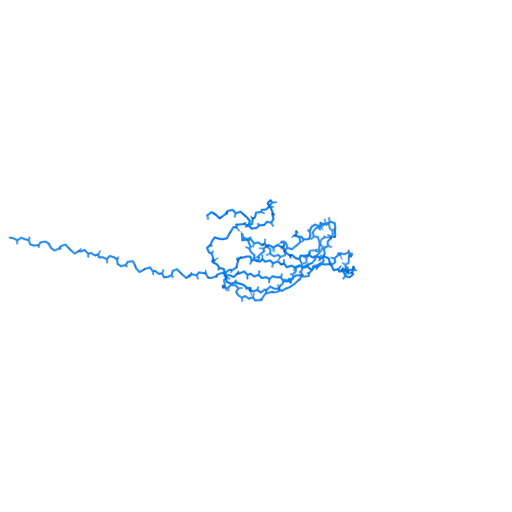OM 769 O O . TYR A 1 94 ? -13.687 7.795 0.366 1.00 86.69 94 TYR A O 1
ATOM 777 N N . PHE A 1 95 ? -11.998 6.322 0.520 1.00 89.69 95 PHE A N 1
ATOM 778 C CA . PHE A 1 95 ? -11.011 7.233 -0.040 1.00 89.69 95 PHE A CA 1
ATOM 779 C C . PHE A 1 95 ? -10.246 6.559 -1.163 1.00 89.69 95 PHE A C 1
ATOM 781 O O . PHE A 1 95 ? -10.095 5.338 -1.203 1.00 89.69 95 PHE A O 1
ATOM 788 N N . LYS A 1 96 ? -9.798 7.380 -2.108 1.00 93.00 96 LYS A N 1
ATOM 789 C CA . LYS A 1 96 ? -8.943 6.936 -3.200 1.00 93.00 96 LYS A CA 1
ATOM 790 C C . LYS A 1 96 ? -7.492 7.164 -2.819 1.00 93.00 96 LYS A C 1
ATOM 792 O O . LYS A 1 96 ? -7.156 8.194 -2.234 1.00 93.00 96 LYS A O 1
ATOM 797 N N . VAL A 1 97 ? -6.651 6.213 -3.187 1.00 93.31 97 VAL A N 1
ATOM 798 C CA . VAL A 1 97 ? -5.201 6.366 -3.157 1.00 93.31 97 VAL A CA 1
ATOM 799 C C . VAL A 1 97 ? -4.778 6.797 -4.552 1.00 93.31 97 VAL A C 1
ATOM 801 O O . VAL A 1 97 ? -5.219 6.218 -5.542 1.00 93.31 97 VAL A O 1
ATOM 804 N N . SER A 1 98 ? -3.965 7.842 -4.617 1.00 95.12 98 SER A N 1
ATOM 805 C CA . SER A 1 98 ? -3.296 8.292 -5.832 1.00 95.12 98 SER A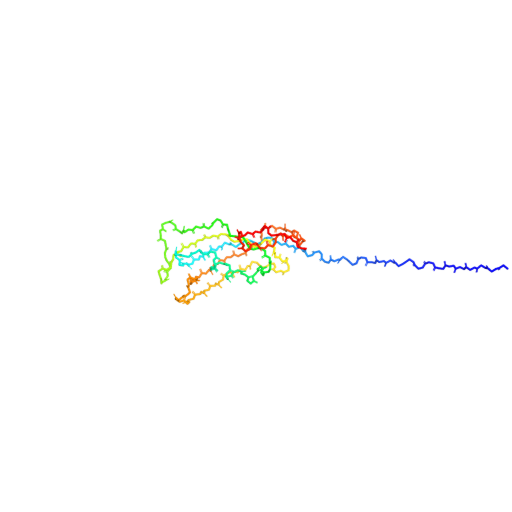 CA 1
ATOM 806 C C . SER A 1 98 ? -1.950 8.850 -5.406 1.00 95.12 98 SER A C 1
ATOM 808 O O . SER A 1 98 ? -1.889 9.875 -4.723 1.00 95.12 98 SER A O 1
ATOM 810 N N . PHE A 1 99 ? -0.892 8.129 -5.741 1.00 95.31 99 PHE A N 1
ATOM 811 C CA . PHE A 1 99 ? 0.481 8.448 -5.386 1.00 95.31 99 PHE A CA 1
ATOM 812 C C . PHE A 1 99 ? 1.389 8.180 -6.582 1.00 95.31 99 PHE A C 1
ATOM 814 O O . PHE A 1 99 ? 1.215 7.183 -7.283 1.00 95.31 99 PHE A O 1
ATOM 821 N N . GLU A 1 100 ? 2.369 9.052 -6.780 1.00 94.94 100 GLU A N 1
ATOM 822 C CA . GLU A 1 100 ? 3.359 8.947 -7.842 1.00 94.94 100 GLU A CA 1
ATOM 823 C C . GLU A 1 100 ? 4.720 9.419 -7.322 1.00 94.94 100 GLU A C 1
ATOM 825 O O . GLU A 1 100 ? 4.820 10.438 -6.637 1.00 94.94 100 GLU A O 1
ATOM 830 N N . ASN A 1 101 ? 5.756 8.654 -7.649 1.00 93.25 101 ASN A N 1
ATOM 831 C CA . ASN A 1 101 ? 7.158 8.957 -7.425 1.00 93.25 101 ASN A CA 1
ATOM 832 C C . ASN A 1 101 ? 7.899 8.808 -8.758 1.00 93.25 101 ASN A C 1
ATOM 834 O O . ASN A 1 101 ? 8.282 7.702 -9.139 1.00 93.25 101 ASN A O 1
ATOM 838 N N . GLY A 1 102 ? 8.060 9.921 -9.471 1.00 90.31 102 GLY A N 1
ATOM 839 C CA . GLY A 1 102 ? 8.704 9.963 -10.785 1.00 90.31 102 GLY A CA 1
ATOM 840 C C . GLY A 1 102 ? 10.226 10.133 -10.756 1.00 90.31 102 GLY A C 1
ATOM 841 O O . GLY A 1 102 ? 10.815 10.308 -11.816 1.00 90.31 102 GLY A O 1
ATOM 842 N N . ASP A 1 103 ? 10.876 10.128 -9.586 1.00 90.75 103 ASP A N 1
ATOM 843 C CA . ASP A 1 103 ? 12.338 10.252 -9.513 1.00 90.75 103 ASP A CA 1
ATOM 844 C C . ASP A 1 103 ? 13.008 8.985 -10.059 1.00 90.75 103 ASP A C 1
ATOM 846 O O . ASP A 1 103 ? 12.996 7.935 -9.421 1.00 90.75 103 ASP A O 1
ATOM 850 N N . GLU A 1 104 ? 13.608 9.077 -11.245 1.00 87.56 104 GLU A N 1
ATOM 851 C CA . GLU A 1 104 ? 14.278 7.952 -11.906 1.00 87.56 104 GLU A CA 1
ATOM 852 C C . GLU A 1 104 ? 15.438 7.362 -11.095 1.00 87.56 104 GLU A C 1
ATOM 854 O O . GLU A 1 104 ? 15.782 6.194 -11.287 1.00 87.56 104 GLU A O 1
ATOM 859 N N . ASN A 1 105 ? 16.019 8.139 -10.177 1.00 88.62 105 ASN A N 1
ATOM 860 C CA . ASN A 1 105 ? 17.120 7.691 -9.328 1.00 88.62 105 ASN A CA 1
ATOM 861 C C . ASN A 1 105 ? 16.636 7.030 -8.032 1.00 88.62 105 ASN A C 1
ATOM 863 O O . ASN A 1 105 ? 17.440 6.414 -7.328 1.00 88.62 105 ASN A O 1
ATOM 867 N N . ASP A 1 106 ? 15.345 7.137 -7.699 1.00 89.38 106 ASP A N 1
ATOM 868 C CA . ASP A 1 106 ? 14.790 6.465 -6.532 1.00 89.38 106 ASP A CA 1
ATOM 869 C C . ASP A 1 106 ? 14.481 4.998 -6.882 1.00 89.38 106 ASP A C 1
ATOM 871 O O . ASP A 1 106 ? 13.648 4.718 -7.750 1.00 89.38 106 ASP A O 1
ATOM 875 N N . PRO A 1 107 ? 15.079 4.014 -6.187 1.00 85.75 107 PRO A N 1
ATOM 876 C CA . PRO A 1 107 ? 14.730 2.605 -6.380 1.00 85.75 107 PRO A CA 1
ATOM 877 C C . PRO A 1 107 ? 13.236 2.325 -6.127 1.00 85.75 107 PRO A C 1
ATOM 879 O O . PRO A 1 107 ? 12.682 1.376 -6.676 1.00 85.75 107 PRO A O 1
ATOM 882 N N . SER A 1 108 ? 12.571 3.178 -5.345 1.00 88.25 108 SER A N 1
ATOM 883 C CA . SER A 1 108 ? 11.139 3.132 -5.030 1.00 88.25 108 SER A CA 1
ATOM 884 C C . SER A 1 108 ? 10.304 4.015 -5.969 1.00 88.25 108 SER A C 1
ATOM 886 O O . SER A 1 108 ? 9.241 4.495 -5.565 1.00 88.25 108 SER A O 1
ATOM 888 N N . ARG A 1 109 ? 10.783 4.303 -7.188 1.00 92.94 109 ARG A N 1
ATOM 889 C CA . ARG A 1 109 ? 10.000 5.014 -8.208 1.00 92.94 109 ARG A CA 1
ATOM 890 C C . ARG A 1 109 ? 8.791 4.198 -8.658 1.00 92.94 109 ARG A C 1
ATOM 892 O O . ARG A 1 109 ? 8.824 2.963 -8.671 1.00 92.94 109 ARG A O 1
ATOM 899 N N . GLY A 1 110 ? 7.743 4.898 -9.069 1.00 95.06 110 GLY A N 1
ATOM 900 C CA . GLY A 1 110 ? 6.520 4.300 -9.581 1.00 95.06 110 GLY A CA 1
ATOM 901 C C . GLY A 1 110 ? 5.259 4.973 -9.073 1.00 95.06 110 GLY A C 1
ATOM 902 O O . GLY A 1 110 ? 5.279 6.120 -8.635 1.00 95.06 110 GLY A O 1
ATOM 903 N N . SER A 1 111 ? 4.139 4.269 -9.146 1.00 96.38 111 SER A N 1
ATOM 904 C CA . SER A 1 111 ? 2.835 4.820 -8.793 1.00 96.38 111 SER A CA 1
ATOM 905 C C . SER A 1 111 ? 1.979 3.805 -8.057 1.00 96.38 111 SER A C 1
ATOM 907 O O . SER A 1 111 ? 2.108 2.598 -8.250 1.00 96.38 111 SER A O 1
ATOM 909 N N . VAL A 1 112 ? 1.100 4.307 -7.193 1.00 96.81 112 VAL A N 1
ATOM 910 C CA . VAL A 1 112 ? 0.105 3.514 -6.469 1.00 96.81 112 VAL A CA 1
ATOM 911 C C . VAL A 1 112 ? -1.236 4.197 -6.630 1.00 96.81 112 VAL A C 1
ATOM 913 O O . VAL A 1 112 ? -1.396 5.382 -6.328 1.00 96.81 112 VAL A O 1
ATOM 916 N N . SER A 1 113 ? -2.220 3.434 -7.075 1.00 97.06 113 SER A N 1
ATOM 917 C CA . SER A 1 113 ? -3.599 3.876 -7.178 1.00 97.06 113 SER A CA 1
ATOM 918 C C . SER A 1 113 ? -4.522 2.832 -6.574 1.00 97.06 113 SER A C 1
ATOM 920 O O . SER A 1 113 ? -4.178 1.657 -6.479 1.00 97.06 113 SER A O 1
ATOM 922 N N . GLY A 1 114 ? -5.694 3.249 -6.117 1.00 96.12 114 GLY A N 1
ATOM 923 C CA . GLY A 1 114 ? -6.637 2.292 -5.568 1.00 96.12 114 GLY A CA 1
ATOM 924 C C . GLY A 1 114 ? -7.737 2.926 -4.755 1.00 96.12 114 GLY A C 1
ATOM 925 O O . GLY A 1 114 ? -7.954 4.143 -4.764 1.00 96.12 114 GLY A O 1
ATOM 926 N N . TYR A 1 115 ? -8.436 2.068 -4.033 1.00 95.50 115 TYR A N 1
ATOM 927 C CA . TYR A 1 115 ? -9.592 2.449 -3.248 1.00 95.50 115 TYR A CA 1
ATOM 928 C C . TYR A 1 115 ? -9.588 1.752 -1.900 1.00 95.50 115 TYR A C 1
ATOM 930 O O . TYR A 1 115 ? -9.332 0.554 -1.806 1.00 95.50 115 TYR A O 1
ATOM 938 N N . CYS A 1 116 ? -9.928 2.514 -0.869 1.00 93.88 116 CYS A N 1
ATOM 939 C CA . CYS A 1 116 ? -9.957 2.064 0.506 1.00 93.88 116 CYS A CA 1
ATOM 940 C C . CYS A 1 116 ? -11.368 2.137 1.082 1.00 93.88 116 CYS A C 1
ATOM 942 O O . CYS A 1 116 ? -12.091 3.118 0.883 1.00 93.88 116 CYS A O 1
ATOM 944 N N . ARG A 1 117 ? -11.742 1.107 1.844 1.00 93.50 117 ARG A N 1
ATOM 945 C CA . ARG A 1 117 ? -13.048 0.983 2.495 1.00 93.50 117 ARG A CA 1
ATOM 946 C C . ARG A 1 117 ? -12.967 0.387 3.897 1.00 93.50 117 ARG A C 1
ATOM 948 O O . ARG A 1 117 ? -12.180 -0.532 4.117 1.00 93.50 117 ARG A O 1
ATOM 955 N N . PRO A 1 118 ? -13.814 0.826 4.842 1.00 91.81 118 PRO A N 1
ATOM 956 C CA . PRO A 1 118 ? -13.992 0.119 6.106 1.00 91.81 118 PRO A CA 1
ATOM 957 C C . PRO A 1 118 ? -14.521 -1.303 5.865 1.00 91.81 118 PRO A C 1
ATOM 959 O O . PRO A 1 118 ? -15.474 -1.482 5.106 1.00 91.81 118 PRO A O 1
ATOM 962 N N . VAL A 1 119 ? -13.940 -2.305 6.526 1.00 91.69 119 VAL A N 1
ATOM 963 C CA . VAL A 1 119 ? -14.354 -3.720 6.400 1.00 91.69 119 VAL A CA 1
ATOM 964 C C . VAL A 1 119 ? -14.768 -4.361 7.722 1.00 91.69 119 VAL A C 1
ATOM 966 O O . VAL A 1 119 ? -15.544 -5.312 7.720 1.00 91.69 119 VAL A O 1
ATOM 969 N N . GLN A 1 120 ? -14.304 -3.840 8.860 1.00 88.25 120 GLN A N 1
ATOM 970 C CA . GLN A 1 120 ? -14.620 -4.403 10.174 1.00 88.25 120 GLN A CA 1
ATOM 971 C C . GLN A 1 120 ? -14.552 -3.327 11.259 1.00 88.25 120 GLN A C 1
ATOM 973 O O . GLN A 1 120 ? -13.655 -2.489 11.237 1.00 88.25 120 GLN A O 1
ATOM 978 N N . LYS A 1 121 ? -15.466 -3.359 12.237 1.00 86.62 121 LYS A N 1
ATOM 979 C CA . LYS A 1 121 ? -15.318 -2.574 13.474 1.00 86.62 121 LYS A CA 1
ATOM 980 C C . LYS A 1 121 ? -14.281 -3.235 14.378 1.00 86.62 121 LYS A C 1
ATOM 982 O O . LYS A 1 121 ? -14.358 -4.436 14.623 1.00 86.62 121 LYS A O 1
ATOM 987 N N . VAL A 1 122 ? -13.360 -2.444 14.910 1.00 80.69 122 VAL A N 1
ATOM 988 C CA . VAL A 1 122 ? -12.320 -2.890 15.841 1.00 80.69 122 VAL A CA 1
ATOM 989 C C . VAL A 1 122 ? -12.336 -2.010 17.087 1.00 80.69 122 VAL A C 1
ATOM 991 O O . VAL A 1 122 ? -12.841 -0.884 17.080 1.00 80.69 122 VAL A O 1
ATOM 994 N N . LYS A 1 123 ? -11.796 -2.523 18.192 1.00 76.38 123 LYS A N 1
ATOM 995 C CA . LYS A 1 123 ? -11.609 -1.707 19.394 1.00 76.38 123 LYS A CA 1
ATOM 996 C C . LYS A 1 123 ? -10.549 -0.643 19.094 1.00 76.38 123 LYS A C 1
ATOM 998 O O . LYS A 1 123 ? -9.517 -0.962 18.516 1.00 76.38 123 LYS A O 1
ATOM 1003 N N . CYS A 1 124 ? -10.772 0.606 19.509 1.00 72.94 124 CYS A N 1
ATOM 1004 C CA . CYS A 1 124 ? -9.715 1.624 19.432 1.00 72.94 124 CYS A CA 1
ATOM 1005 C C . CYS A 1 124 ? -8.603 1.423 20.472 1.00 72.94 124 CYS A C 1
ATOM 1007 O O . CYS A 1 124 ? -7.545 2.046 20.369 1.00 72.94 124 CYS A O 1
ATOM 1009 N N . VAL A 1 125 ? -8.838 0.565 21.468 1.00 67.38 125 VAL A N 1
ATOM 1010 C CA . VAL A 1 125 ? -7.889 0.256 22.539 1.00 67.38 125 VAL A CA 1
ATOM 1011 C C . VAL A 1 125 ? -6.902 -0.804 22.046 1.00 67.38 125 VAL A C 1
ATOM 1013 O O . VAL A 1 125 ? -7.350 -1.868 21.632 1.00 67.38 125 VAL A O 1
ATOM 1016 N N . CYS A 1 126 ? -5.605 -0.473 22.088 1.00 58.78 126 CYS A N 1
ATOM 1017 C CA . CYS A 1 126 ? -4.430 -1.321 21.837 1.00 58.78 126 CYS A CA 1
ATOM 1018 C C . CYS A 1 126 ? -4.601 -2.439 20.780 1.00 58.78 126 CYS A C 1
ATOM 1020 O O . CYS A 1 126 ? -5.074 -3.539 21.065 1.00 58.78 126 CYS A O 1
ATOM 1022 N N . HIS A 1 127 ? -4.116 -2.167 19.568 1.00 60.59 127 HIS A N 1
ATOM 1023 C CA . HIS A 1 127 ? -3.597 -3.193 18.667 1.00 60.59 127 HIS A CA 1
ATOM 1024 C C . HIS A 1 127 ? -2.087 -2.988 18.568 1.00 60.59 127 HIS A C 1
ATOM 1026 O O . HIS A 1 127 ? -1.618 -1.850 18.597 1.00 60.59 127 HIS A O 1
ATOM 1032 N N . SER A 1 128 ? -1.350 -4.087 18.486 1.00 60.22 128 SER A N 1
ATOM 1033 C CA . SER A 1 128 ? 0.097 -4.106 18.335 1.00 60.22 128 SER A CA 1
ATOM 1034 C C . SER A 1 128 ? 0.610 -3.078 17.310 1.00 60.22 128 SER A C 1
ATOM 1036 O O . SER A 1 128 ? 0.064 -2.982 16.206 1.00 60.22 128 SER A O 1
ATOM 1038 N N . LYS A 1 129 ? 1.633 -2.291 17.680 1.00 66.75 129 LYS A N 1
ATOM 1039 C CA . LYS A 1 129 ? 2.259 -1.285 16.798 1.00 66.75 129 LYS A CA 1
ATOM 1040 C C . LYS A 1 129 ? 2.885 -1.968 15.569 1.00 66.75 129 LYS A C 1
ATOM 1042 O O . LYS A 1 129 ? 3.128 -3.179 15.578 1.00 66.75 129 LYS A O 1
ATOM 1047 N N . TYR A 1 130 ? 3.168 -1.196 14.517 1.00 65.81 130 TYR A N 1
ATOM 1048 C CA . TYR A 1 130 ? 3.965 -1.704 13.398 1.00 65.81 130 TYR A CA 1
ATOM 1049 C C . TYR A 1 130 ? 5.368 -2.076 13.890 1.00 65.81 130 TYR A C 1
ATOM 1051 O O . TYR A 1 130 ? 6.055 -1.271 14.522 1.00 65.81 130 TYR A O 1
ATOM 1059 N N . ASN A 1 131 ? 5.778 -3.307 13.617 1.00 67.88 131 ASN A N 1
ATOM 1060 C CA . ASN A 1 131 ? 7.108 -3.816 13.877 1.00 67.88 131 ASN A CA 1
ATOM 1061 C C . ASN A 1 131 ? 7.955 -3.632 12.606 1.00 67.88 131 ASN A C 1
ATOM 1063 O O . ASN A 1 131 ? 7.767 -4.388 11.650 1.00 67.88 131 ASN A O 1
ATOM 1067 N N . PRO A 1 132 ? 8.897 -2.672 12.572 1.00 66.94 132 PRO A N 1
ATOM 1068 C CA . PRO A 1 132 ? 9.688 -2.400 11.375 1.00 66.94 132 PRO A CA 1
ATOM 1069 C C . PRO A 1 132 ? 10.631 -3.549 10.995 1.00 66.94 132 PRO A C 1
ATOM 1071 O O . PRO A 1 132 ? 10.950 -3.694 9.819 1.00 66.94 132 PRO A O 1
ATOM 1074 N N . GLU A 1 133 ? 11.049 -4.382 11.954 1.00 69.44 133 GLU A N 1
ATOM 1075 C CA . GLU A 1 133 ? 11.914 -5.537 11.684 1.00 69.44 133 GLU A CA 1
ATOM 1076 C C . GLU A 1 133 ? 11.142 -6.672 11.005 1.00 69.44 133 GLU A C 1
ATOM 1078 O O . GLU A 1 133 ? 11.626 -7.275 10.049 1.00 69.44 133 GLU A O 1
ATOM 1083 N N . LYS A 1 134 ? 9.927 -6.958 11.492 1.00 67.38 134 LYS A N 1
ATOM 1084 C CA . LYS A 1 134 ? 9.079 -8.046 10.974 1.00 67.38 134 LYS A CA 1
ATOM 1085 C C . LYS A 1 134 ? 8.141 -7.620 9.849 1.00 67.38 134 LYS A C 1
ATOM 1087 O O . LYS A 1 134 ? 7.542 -8.480 9.211 1.00 67.38 134 LYS A O 1
ATOM 1092 N N . LYS A 1 135 ? 8.028 -6.313 9.606 1.00 66.81 135 LYS A N 1
ATOM 1093 C CA . LYS A 1 135 ? 7.094 -5.698 8.657 1.00 66.81 135 LYS A CA 1
ATOM 1094 C C . LYS A 1 135 ? 5.634 -6.096 8.908 1.00 66.81 135 LYS A C 1
ATOM 1096 O O . LYS A 1 135 ? 4.869 -6.321 7.974 1.00 66.81 135 LYS A O 1
ATOM 1101 N N . ASP A 1 136 ? 5.253 -6.215 10.177 1.00 66.19 136 ASP A N 1
ATOM 1102 C CA . ASP A 1 136 ? 3.932 -6.687 10.591 1.00 66.19 136 ASP A CA 1
ATOM 1103 C C . ASP A 1 136 ? 3.387 -5.920 11.804 1.00 66.19 136 ASP A C 1
ATOM 1105 O O . ASP A 1 136 ? 4.007 -4.994 12.321 1.00 66.19 136 ASP A O 1
ATOM 1109 N N . CYS A 1 137 ? 2.213 -6.324 12.283 1.00 70.19 137 CYS A N 1
ATOM 1110 C CA . CYS A 1 137 ? 1.560 -5.737 13.451 1.00 70.19 137 CYS A CA 1
ATOM 1111 C C . CYS A 1 137 ? 1.844 -6.532 14.722 1.00 70.19 137 CYS A C 1
ATOM 1113 O O . CYS A 1 137 ? 0.908 -6.852 15.445 1.00 70.19 137 CYS A O 1
ATOM 1115 N N . SER A 1 138 ? 3.087 -6.946 14.975 1.00 67.56 138 SER A N 1
ATOM 1116 C CA . SER A 1 138 ? 3.414 -7.770 16.150 1.00 67.56 138 SER A CA 1
ATOM 1117 C C . SER A 1 138 ? 4.035 -7.007 17.323 1.00 67.56 138 SER A C 1
ATOM 1119 O O . SER A 1 138 ? 4.254 -7.612 18.374 1.00 67.56 138 SER A O 1
ATOM 1121 N N . ALA A 1 139 ? 4.336 -5.708 17.199 1.00 66.56 139 ALA A N 1
ATOM 1122 C CA . ALA A 1 139 ? 4.963 -4.969 18.300 1.00 66.56 139 ALA A CA 1
ATOM 1123 C C . ALA A 1 139 ? 3.979 -4.773 19.467 1.00 66.56 139 ALA A C 1
ATOM 1125 O O . ALA A 1 139 ? 2.786 -4.587 19.255 1.00 66.56 139 ALA A O 1
ATOM 1126 N N . ALA A 1 140 ? 4.450 -4.821 20.712 1.00 59.19 140 ALA A N 1
ATOM 1127 C CA . ALA A 1 140 ? 3.577 -4.644 21.873 1.00 59.19 140 ALA A CA 1
ATOM 1128 C C . ALA A 1 140 ? 2.908 -3.254 21.883 1.00 59.19 140 ALA A C 1
ATOM 1130 O O . ALA A 1 140 ? 3.422 -2.287 21.314 1.00 59.19 140 ALA A O 1
ATOM 1131 N N . CYS A 1 141 ? 1.747 -3.161 22.528 1.00 62.16 141 CYS A N 1
ATOM 1132 C CA . CYS A 1 141 ? 1.216 -1.869 22.939 1.00 62.16 141 CYS A CA 1
ATOM 1133 C C . CYS A 1 141 ? 1.875 -1.458 24.250 1.00 62.16 141 CYS A C 1
ATOM 1135 O O . CYS A 1 141 ? 2.016 -2.301 25.137 1.00 62.16 141 CYS A O 1
ATOM 1137 N N . ASP A 1 142 ? 2.200 -0.176 24.367 1.00 56.19 142 ASP A N 1
ATOM 1138 C CA . ASP A 1 142 ? 2.499 0.452 25.654 1.00 56.19 142 ASP A CA 1
ATOM 1139 C C . ASP A 1 142 ? 1.197 0.927 26.312 1.00 56.19 142 ASP A C 1
ATOM 1141 O O . ASP A 1 142 ? 0.321 1.436 25.564 1.00 56.19 142 ASP A O 1
#